Protein AF-A0AAV6TKU3-F1 (afdb_monomer)

Organism: NCBI:txid931172

Radius of gyration: 19.1 Å; Cα contacts (8 Å, |Δi|>4): 210; chains: 1; bounding box: 38×60×43 Å

Solvent-accessible surface area (backbone atoms only — not comparable to full-atom values): 9390 Å² total; per-residue (Å²): 137,82,82,60,74,67,63,64,49,56,66,60,48,63,80,76,61,82,83,57,40,59,75,66,45,48,36,70,29,48,64,48,76,46,71,67,82,39,58,73,91,58,81,54,61,33,45,55,69,46,51,42,51,57,57,68,56,39,66,94,64,91,77,88,79,90,78,92,87,88,78,72,46,54,54,44,33,40,34,35,31,47,59,39,74,73,25,49,40,60,74,63,85,68,78,37,42,93,92,46,55,47,33,29,42,31,84,84,75,45,78,41,74,85,51,105,65,72,84,49,32,37,36,28,27,36,39,54,72,63,56,51,72,72,46,60,66,73,57,43,50,53,52,50,62,68,49,49,76,71,68,73,79,117

Secondary structure (DSSP, 8-state):
----HHHHHHHHHTTT----IIIIITTT-SEEEE-S---TTSPPSB-HHHHHHHHHTS-SS-----SS---S----EEEESS--TT-SBTT------SSS--EEE-TTS-EESS-SSSSSEEEEE--HHHHHHTS-HHHHHHHHHHHGGGTT--

Nearest PDB structures (foldseek):
  8e8t-assembly2_B-2  TM=8.098E-01  e=4.160E-10  Homo sapiens
  8dda-assembly1_A  TM=8.027E-01  e=1.770E-09  Homo sapiens
  8dda-assembly2_D  TM=8.161E-01  e=2.019E-09  Homo sapiens
  8e8u-assembly2_B  TM=8.011E-01  e=6.602E-09  Homo sapiens
  8dda-assembly2_B  TM=8.111E-01  e=3.903E-08  Homo sapiens

Structure (mmCIF, N/CA/C/O backbone):
data_AF-A0AAV6TKU3-F1
#
_entry.id   AF-A0AAV6TKU3-F1
#
loop_
_atom_site.group_PDB
_atom_site.id
_atom_site.type_symbol
_atom_site.label_atom_id
_atom_site.label_alt_id
_atom_site.label_comp_id
_atom_site.label_asym_id
_atom_site.label_entity_id
_atom_site.label_seq_id
_atom_site.pdbx_PDB_ins_code
_atom_site.Cartn_x
_atom_site.Cartn_y
_atom_site.Cartn_z
_atom_site.occupancy
_atom_site.B_iso_or_equiv
_atom_site.auth_seq_id
_atom_site.auth_comp_id
_atom_site.auth_asym_id
_atom_site.auth_atom_id
_atom_site.pdbx_PDB_model_num
ATOM 1 N N . MET A 1 1 ? -17.399 29.852 20.277 1.00 39.81 1 MET A N 1
ATOM 2 C CA . MET A 1 1 ? -17.171 29.143 19.002 1.00 39.81 1 MET A CA 1
ATOM 3 C C . MET A 1 1 ? -17.664 27.724 19.205 1.00 39.81 1 MET A C 1
ATOM 5 O O . MET A 1 1 ? -17.090 27.017 20.019 1.00 39.81 1 MET A O 1
ATOM 9 N N . ALA A 1 2 ? -18.820 27.391 18.633 1.00 40.59 2 ALA A N 1
ATOM 10 C CA . ALA A 1 2 ? -19.486 26.111 18.844 1.00 40.59 2 ALA A CA 1
ATOM 11 C C . ALA A 1 2 ? -19.001 25.124 17.779 1.00 40.59 2 ALA A C 1
ATOM 13 O O . ALA A 1 2 ? -19.336 25.280 16.609 1.00 40.59 2 ALA A O 1
ATOM 14 N N . GLU A 1 3 ? -18.193 24.143 18.179 1.00 41.59 3 GLU A N 1
ATOM 15 C CA . GLU A 1 3 ? -17.948 22.952 17.366 1.00 41.59 3 GLU A CA 1
ATOM 16 C C . GLU A 1 3 ? -19.287 22.249 17.136 1.00 41.59 3 GLU A C 1
ATOM 18 O O . GLU A 1 3 ? -19.987 21.855 18.075 1.00 41.59 3 GLU A O 1
ATOM 23 N N . THR A 1 4 ? -19.673 22.170 15.869 1.00 45.12 4 THR A N 1
ATOM 24 C CA . THR A 1 4 ? -20.938 21.612 15.405 1.00 45.12 4 THR A CA 1
ATOM 25 C C . THR A 1 4 ? -21.054 20.152 15.847 1.00 45.12 4 THR A C 1
ATOM 27 O O . THR A 1 4 ? -20.162 19.338 15.611 1.00 45.12 4 THR A O 1
ATOM 30 N N . SER A 1 5 ? -22.181 19.809 16.467 1.00 46.34 5 SER A N 1
ATOM 31 C CA . SER A 1 5 ? -22.576 18.492 16.997 1.00 46.34 5 SER A CA 1
ATOM 32 C C . SER A 1 5 ? -22.345 17.294 16.059 1.00 46.34 5 SER A C 1
ATOM 34 O O . SER A 1 5 ? -22.270 16.157 16.519 1.00 46.34 5 SER A O 1
ATOM 36 N N . THR A 1 6 ? -22.174 17.532 14.762 1.00 50.75 6 THR A N 1
ATOM 37 C CA . THR A 1 6 ? -21.822 16.533 13.751 1.00 50.75 6 THR A CA 1
ATOM 38 C C . THR A 1 6 ? -20.404 15.972 13.923 1.00 50.75 6 THR A C 1
ATOM 40 O O . THR A 1 6 ? -20.213 14.772 13.757 1.00 50.75 6 THR A O 1
ATOM 43 N N . GLU A 1 7 ? -19.408 16.782 14.307 1.00 49.84 7 GLU A N 1
ATOM 44 C CA . GLU A 1 7 ? -18.010 16.325 14.443 1.00 49.84 7 GLU A CA 1
ATOM 45 C C . GLU A 1 7 ? -17.807 15.400 15.650 1.00 49.84 7 GLU A C 1
ATOM 47 O O . GLU A 1 7 ? -17.078 14.410 15.563 1.00 49.84 7 GLU A O 1
ATOM 52 N N . LYS A 1 8 ? -18.535 15.649 16.748 1.00 44.06 8 LYS A N 1
ATOM 53 C CA . LYS A 1 8 ? -18.544 14.773 17.932 1.00 44.06 8 LYS A CA 1
ATOM 54 C C . LYS A 1 8 ? -19.150 13.394 17.653 1.00 44.06 8 LYS A C 1
ATOM 56 O O . LYS A 1 8 ? -18.755 12.423 18.294 1.00 44.06 8 LYS A O 1
ATOM 61 N N . ASN A 1 9 ? -20.056 13.279 16.679 1.00 47.41 9 ASN A N 1
ATOM 62 C CA . ASN A 1 9 ? -20.637 11.990 16.302 1.00 47.41 9 ASN A CA 1
ATOM 63 C C . ASN A 1 9 ? -19.646 11.101 15.536 1.00 47.41 9 ASN A C 1
ATOM 65 O O . ASN A 1 9 ? -19.617 9.898 15.775 1.00 47.41 9 ASN A O 1
ATOM 69 N N . PHE A 1 10 ? -18.777 11.659 14.686 1.00 47.88 10 PHE A N 1
ATOM 70 C CA . PHE A 1 10 ? -17.784 10.857 13.956 1.00 47.88 10 PHE A CA 1
ATOM 71 C C . PHE A 1 10 ? -16.698 10.265 14.859 1.00 47.88 10 PHE A C 1
ATOM 73 O O . PHE A 1 10 ? -16.255 9.146 14.613 1.00 47.88 10 PHE A O 1
ATOM 80 N N . ALA A 1 11 ? -16.310 10.972 15.925 1.00 50.44 11 ALA A N 1
ATOM 81 C CA . ALA A 1 11 ? -15.347 10.459 16.901 1.00 50.44 11 ALA A CA 1
ATOM 82 C C . ALA A 1 11 ? -15.878 9.220 17.651 1.00 50.44 11 ALA A C 1
ATOM 84 O O . ALA A 1 11 ? -15.132 8.272 17.875 1.00 50.44 11 ALA A O 1
ATOM 85 N N . ASN A 1 12 ? -17.178 9.185 17.967 1.00 46.75 12 ASN A N 1
ATOM 86 C CA . ASN A 1 12 ? -17.819 8.032 18.611 1.00 46.75 12 ASN A CA 1
ATOM 87 C C . ASN A 1 12 ? -18.110 6.868 17.644 1.00 46.75 12 ASN A C 1
ATOM 89 O O . ASN A 1 12 ? -18.170 5.719 18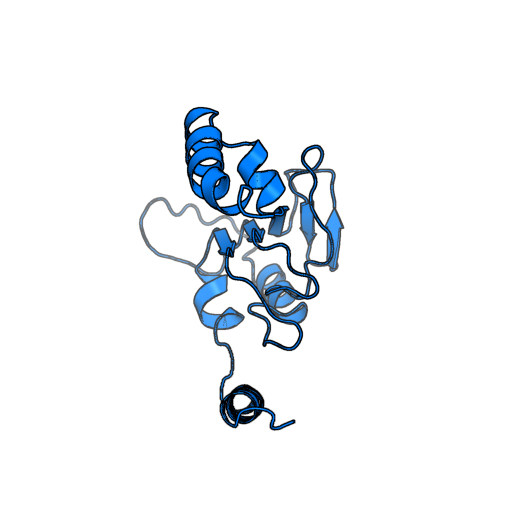.076 1.00 46.75 12 ASN A O 1
ATOM 93 N N . ILE A 1 13 ? -18.257 7.129 16.339 1.00 52.38 13 ILE A N 1
ATOM 94 C CA . ILE A 1 13 ? -18.486 6.088 15.318 1.00 52.38 13 ILE A CA 1
ATOM 95 C C . ILE A 1 13 ? -17.247 5.202 15.114 1.00 52.38 13 ILE A C 1
ATOM 97 O O . ILE A 1 13 ? -17.393 4.018 14.813 1.00 52.38 13 ILE A O 1
ATOM 101 N N . GLN A 1 14 ? -16.036 5.730 15.326 1.00 52.06 14 GLN A N 1
ATOM 102 C CA . GLN A 1 14 ? -14.797 4.965 15.138 1.00 52.06 14 GLN A CA 1
ATOM 103 C C . GLN A 1 14 ? -14.667 3.745 16.061 1.00 52.06 14 GLN A C 1
ATOM 105 O O . GLN A 1 14 ? -13.965 2.802 15.714 1.00 52.06 14 GLN A O 1
ATOM 110 N N . VAL A 1 15 ? -15.361 3.726 17.203 1.00 54.50 15 VAL A N 1
ATOM 111 C CA . VAL A 1 15 ? -15.326 2.599 18.153 1.00 54.50 15 VAL A CA 1
ATOM 112 C C . VAL A 1 15 ? -16.297 1.474 17.750 1.00 54.50 15 VAL A C 1
ATOM 114 O O . VAL A 1 15 ? -16.174 0.354 18.235 1.00 54.50 15 VAL A O 1
ATOM 117 N N . ALA A 1 16 ? -17.248 1.734 16.843 1.00 60.56 16 ALA A N 1
ATOM 118 C CA . ALA A 1 16 ? -18.322 0.795 16.497 1.00 60.56 16 ALA A CA 1
ATOM 119 C C . ALA A 1 16 ? -18.117 0.035 15.173 1.00 60.56 16 ALA A C 1
ATOM 121 O O . ALA A 1 16 ? -18.903 -0.860 14.867 1.00 60.56 16 ALA A O 1
ATOM 122 N N . TYR A 1 17 ? -17.092 0.375 14.386 1.00 61.22 17 TYR A N 1
ATOM 123 C CA . TYR A 1 17 ? -16.836 -0.247 13.086 1.00 61.22 17 TYR A CA 1
ATOM 124 C C . TYR A 1 17 ? -15.447 -0.873 13.038 1.00 61.22 17 TYR A C 1
ATOM 126 O O . TYR A 1 17 ? -14.432 -0.180 13.058 1.00 61.22 17 TYR A O 1
ATOM 134 N N . VAL A 1 18 ? -15.421 -2.198 12.925 1.00 68.56 18 VAL A N 1
ATOM 135 C CA . VAL A 1 18 ? -14.216 -2.963 12.607 1.00 68.56 18 VAL A CA 1
ATOM 136 C C . VAL A 1 18 ? -14.170 -3.133 11.091 1.00 68.56 18 VAL A C 1
ATOM 138 O O . VAL A 1 18 ? -15.137 -3.593 10.483 1.00 68.56 18 VAL A O 1
ATOM 141 N N . SER A 1 19 ? -13.065 -2.719 10.473 1.00 79.19 19 SER A N 1
ATOM 142 C CA . SER A 1 19 ? -12.832 -2.958 9.048 1.00 79.19 19 SER A CA 1
ATOM 143 C C . SER A 1 19 ? -12.658 -4.458 8.811 1.00 79.19 19 SER A C 1
ATOM 145 O O . SER A 1 19 ? -11.829 -5.071 9.468 1.00 79.19 19 SER A O 1
ATOM 147 N N . VAL A 1 20 ? -13.409 -5.023 7.864 1.00 86.38 20 VAL A N 1
ATOM 148 C CA . VAL A 1 20 ? -13.224 -6.400 7.352 1.00 86.38 20 VAL A CA 1
ATOM 149 C C . VAL A 1 20 ? -12.403 -6.420 6.058 1.00 86.38 20 VAL A C 1
ATOM 151 O O . VAL A 1 20 ? -12.365 -7.403 5.320 1.00 86.38 20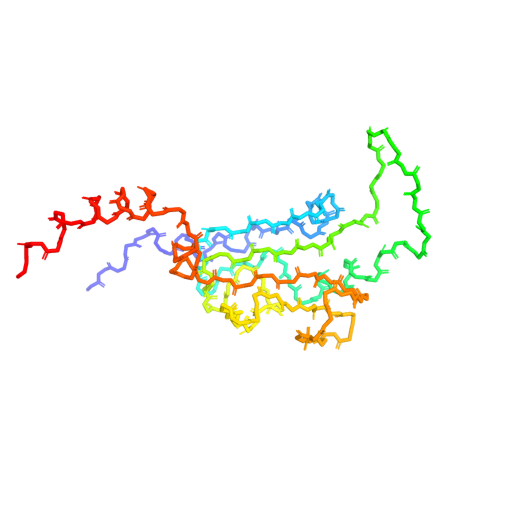 VAL A O 1
ATOM 154 N N . PHE A 1 21 ? -11.813 -5.275 5.703 1.00 88.06 21 PHE A N 1
ATOM 155 C CA . PHE A 1 21 ? -11.164 -5.082 4.411 1.00 88.06 21 PHE A CA 1
ATOM 156 C C . PHE A 1 21 ? -9.943 -5.992 4.246 1.00 88.06 21 PHE A C 1
ATOM 158 O O . PHE A 1 21 ? -9.710 -6.506 3.151 1.00 88.06 21 PHE A O 1
ATOM 165 N N . ALA A 1 22 ? -9.182 -6.209 5.320 1.00 87.25 22 ALA A N 1
ATOM 166 C CA . ALA A 1 22 ? -7.998 -7.058 5.311 1.00 87.25 22 ALA A CA 1
ATOM 167 C C . ALA A 1 22 ? -8.335 -8.548 5.146 1.00 87.25 22 ALA A C 1
ATOM 169 O O . ALA A 1 22 ? -7.540 -9.28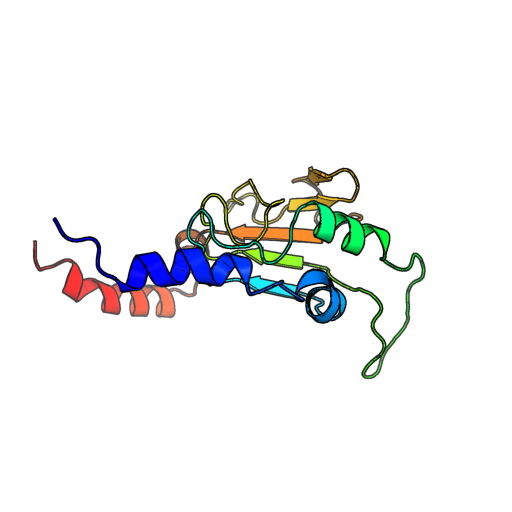5 4.571 1.00 87.25 22 ALA A O 1
ATOM 170 N N . GLU A 1 23 ? -9.499 -8.980 5.626 1.00 85.38 23 GLU A N 1
ATOM 171 C CA . GLU A 1 23 ? -9.923 -10.380 5.660 1.00 85.38 23 GLU A CA 1
ATOM 172 C C . GLU A 1 23 ? -10.759 -10.777 4.440 1.00 85.38 23 GLU A C 1
ATOM 174 O O . GLU A 1 23 ? -10.591 -11.868 3.906 1.00 85.38 23 GLU A O 1
ATOM 179 N N . GLU A 1 24 ? -11.634 -9.889 3.968 1.00 84.56 24 GLU A N 1
ATOM 180 C CA . GLU A 1 24 ? -12.636 -10.234 2.950 1.00 84.56 24 GLU A CA 1
ATOM 181 C C . GLU A 1 24 ? -12.314 -9.628 1.575 1.00 84.56 24 GLU A C 1
ATOM 183 O O . GLU A 1 24 ? -12.591 -10.224 0.532 1.00 84.56 24 GLU A O 1
ATOM 188 N N . VAL A 1 25 ? -11.707 -8.433 1.546 1.00 85.19 25 VAL A N 1
ATOM 189 C CA . VAL A 1 25 ? -11.543 -7.652 0.305 1.00 85.19 25 VAL A CA 1
ATOM 190 C C . VAL A 1 25 ? -10.130 -7.762 -0.260 1.00 85.19 25 VAL A C 1
ATOM 192 O O . VAL A 1 25 ? -9.953 -8.181 -1.406 1.00 85.19 25 VAL A O 1
ATOM 195 N N . ALA A 1 26 ? -9.112 -7.400 0.524 1.00 86.38 26 ALA A N 1
ATOM 196 C CA . ALA A 1 26 ? -7.718 -7.398 0.083 1.00 86.38 26 ALA A CA 1
ATOM 197 C C . ALA A 1 26 ? -7.229 -8.782 -0.404 1.00 86.38 26 ALA A C 1
ATOM 199 O O . ALA A 1 26 ? -6.562 -8.835 -1.440 1.00 86.38 26 ALA A O 1
ATOM 200 N N . PRO A 1 27 ? -7.619 -9.903 0.232 1.00 83.38 27 PRO A N 1
ATOM 201 C CA . PRO A 1 27 ? -7.398 -11.264 -0.251 1.00 83.38 27 PRO A CA 1
ATOM 202 C C . PRO A 1 27 ? -7.859 -11.578 -1.667 1.00 83.38 27 PRO A C 1
ATOM 204 O O . PRO A 1 27 ? -7.200 -12.339 -2.383 1.00 83.38 27 PRO A O 1
ATOM 207 N N . CYS A 1 28 ? -9.001 -11.017 -2.047 1.00 79.94 28 CYS A N 1
ATOM 208 C CA . CYS A 1 28 ? -9.677 -11.294 -3.307 1.00 79.94 28 CYS A CA 1
ATOM 209 C C . CYS A 1 28 ? -9.239 -10.320 -4.411 1.00 79.94 28 CYS A C 1
ATOM 211 O O . CYS A 1 28 ? -9.458 -10.572 -5.598 1.00 79.94 28 CYS A O 1
ATOM 213 N N . ALA A 1 29 ? -8.601 -9.209 -4.039 1.00 81.62 29 ALA A N 1
ATOM 214 C CA . ALA A 1 29 ? -8.154 -8.179 -4.958 1.00 81.62 29 ALA A CA 1
ATOM 215 C C . ALA A 1 29 ? -6.764 -8.493 -5.532 1.00 81.62 29 ALA A C 1
ATOM 217 O O . ALA A 1 29 ? -5.808 -8.773 -4.812 1.00 81.62 29 ALA A O 1
ATOM 218 N N . SER A 1 30 ? -6.626 -8.385 -6.858 1.00 81.94 30 SER A N 1
ATOM 219 C CA . SER A 1 30 ? -5.302 -8.410 -7.502 1.00 81.94 30 SER A CA 1
ATOM 220 C C . SER A 1 30 ? -4.633 -7.035 -7.505 1.00 81.94 30 SER A C 1
ATOM 222 O O . SER A 1 30 ? -3.412 -6.933 -7.399 1.00 81.94 30 SER A O 1
ATOM 224 N N . VAL A 1 31 ? -5.433 -5.975 -7.629 1.00 84.62 31 VAL A N 1
ATOM 225 C CA . VAL A 1 31 ? -4.987 -4.581 -7.620 1.00 84.62 31 VAL A CA 1
ATOM 226 C C . VAL A 1 31 ? -5.988 -3.764 -6.816 1.00 84.62 31 VAL A C 1
ATOM 228 O O . VAL A 1 31 ? -7.192 -3.898 -7.026 1.00 84.62 31 VAL A O 1
ATOM 231 N N . ILE A 1 32 ? -5.492 -2.908 -5.928 1.00 87.81 32 ILE A N 1
ATOM 232 C CA . ILE A 1 32 ? -6.302 -1.937 -5.189 1.00 87.81 32 ILE A CA 1
ATOM 233 C C . ILE A 1 32 ? -5.917 -0.543 -5.673 1.00 87.81 32 ILE A C 1
ATOM 235 O O . ILE A 1 32 ? -4.738 -0.208 -5.708 1.00 87.81 32 ILE A O 1
ATOM 239 N N . VAL A 1 33 ? -6.900 0.273 -6.045 1.00 88.88 33 VAL A N 1
ATOM 240 C CA . VAL A 1 33 ? -6.687 1.677 -6.410 1.00 88.88 33 VAL A CA 1
ATOM 241 C C . VAL A 1 33 ? -7.511 2.534 -5.463 1.00 88.88 33 VAL A C 1
ATOM 243 O O . VAL A 1 33 ? -8.739 2.505 -5.525 1.00 88.88 33 VAL A O 1
ATOM 246 N N . ASN A 1 34 ? -6.845 3.276 -4.584 1.00 89.38 34 ASN A N 1
ATOM 247 C CA . ASN A 1 34 ? -7.482 4.267 -3.734 1.00 89.38 34 ASN A CA 1
ATOM 248 C C . ASN A 1 34 ? -7.321 5.663 -4.344 1.00 89.38 34 ASN A C 1
ATOM 250 O O . ASN A 1 34 ? -6.226 6.080 -4.717 1.00 89.38 34 ASN A O 1
ATOM 254 N N . GLY A 1 35 ? -8.434 6.383 -4.445 1.00 86.06 35 GLY A N 1
ATOM 255 C CA . GLY A 1 35 ? -8.475 7.794 -4.832 1.00 86.06 35 GLY A CA 1
ATOM 256 C C . GLY A 1 35 ? -9.242 8.655 -3.833 1.00 86.06 35 GLY A C 1
ATOM 257 O O . GLY A 1 35 ? -9.555 9.804 -4.137 1.00 86.06 35 GLY A O 1
ATOM 258 N N . LEU A 1 36 ? -9.590 8.096 -2.671 1.00 86.50 36 LEU A N 1
ATOM 259 C CA . LEU A 1 36 ? -10.318 8.799 -1.627 1.00 86.50 36 LEU A CA 1
ATOM 260 C C . LEU A 1 36 ? -9.344 9.557 -0.733 1.00 86.50 36 LEU A C 1
ATOM 262 O O . LEU A 1 36 ? -8.346 8.998 -0.282 1.00 86.50 36 LEU A O 1
ATOM 266 N N . TYR A 1 37 ? -9.692 10.809 -0.438 1.00 85.94 37 TYR A N 1
ATOM 267 C CA . TYR A 1 37 ? -9.017 11.580 0.596 1.00 85.94 37 TYR A CA 1
ATOM 268 C C . TYR A 1 37 ? -9.143 10.878 1.954 1.00 85.94 37 TYR A C 1
ATOM 270 O O . TYR A 1 37 ? -10.245 10.508 2.367 1.00 85.94 37 TYR A O 1
ATOM 278 N N . TRP A 1 38 ? -8.027 10.747 2.663 1.00 87.62 38 TRP A N 1
ATOM 279 C CA . TRP A 1 38 ? -7.947 10.134 3.980 1.00 87.62 38 TRP A CA 1
ATOM 280 C C . TRP A 1 38 ? -7.520 11.158 5.032 1.00 87.62 38 TRP A C 1
ATOM 282 O O . TRP A 1 38 ? -6.384 11.631 5.057 1.00 87.62 38 TRP A O 1
ATOM 292 N N . LYS A 1 39 ? -8.440 11.494 5.942 1.00 84.06 39 LYS A N 1
ATOM 293 C CA . LYS A 1 39 ? -8.160 12.424 7.042 1.00 84.06 39 LYS A CA 1
ATOM 294 C C . LYS A 1 39 ? -7.273 11.747 8.103 1.00 84.06 39 LYS A C 1
ATOM 296 O O . LYS A 1 39 ? -7.543 10.599 8.471 1.00 84.06 39 LYS A O 1
ATOM 301 N N . PRO A 1 40 ? -6.275 12.447 8.678 1.00 83.62 40 PRO A N 1
ATOM 302 C CA . PRO A 1 40 ? -5.537 11.939 9.831 1.00 83.62 40 PRO A CA 1
ATOM 303 C C . PRO A 1 40 ? -6.474 11.517 10.971 1.00 83.62 40 PRO A C 1
ATOM 305 O O . PRO A 1 40 ? -7.434 12.217 11.294 1.00 83.62 40 PRO A O 1
ATOM 308 N N . GLY A 1 41 ? -6.197 10.358 11.568 1.00 80.75 41 GLY A N 1
ATOM 309 C CA . GLY A 1 41 ? -7.034 9.752 12.607 1.00 80.75 41 GLY A CA 1
ATOM 310 C C . GLY A 1 41 ? -8.181 8.884 12.083 1.00 80.75 41 GLY A C 1
ATOM 311 O O . GLY A 1 41 ? -8.854 8.254 12.888 1.00 80.75 41 GLY A O 1
ATOM 312 N N . TYR A 1 42 ? -8.422 8.801 10.769 1.00 84.38 42 TYR A N 1
ATOM 313 C CA . TYR A 1 42 ? -9.364 7.817 10.222 1.00 84.38 42 TYR A CA 1
ATOM 314 C C . TYR A 1 42 ? -8.775 6.399 10.276 1.00 84.38 42 TYR A C 1
ATOM 316 O O . TYR A 1 42 ? -7.556 6.246 10.105 1.00 84.38 42 TYR A O 1
ATOM 324 N N . PRO A 1 43 ? -9.615 5.365 10.495 1.00 86.50 43 PRO A N 1
ATOM 325 C CA . PRO A 1 43 ? -9.162 3.979 10.503 1.00 86.50 43 PRO A CA 1
ATOM 326 C C . PRO A 1 43 ? -8.486 3.628 9.175 1.00 86.50 43 PRO A C 1
ATOM 328 O O . PRO A 1 43 ? -8.850 4.144 8.115 1.00 86.50 43 PRO A O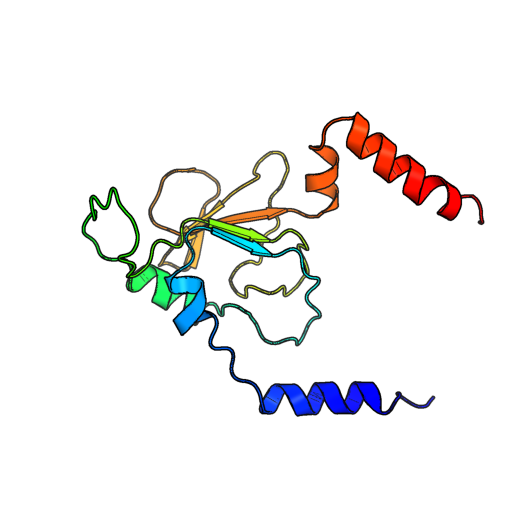 1
ATOM 331 N N . LYS A 1 44 ? -7.463 2.777 9.243 1.00 88.25 44 LYS A N 1
ATOM 332 C CA . LYS A 1 44 ? -6.707 2.331 8.068 1.00 88.25 44 LYS A CA 1
ATOM 333 C C . LYS A 1 44 ? -7.485 1.245 7.332 1.00 88.25 44 LYS A C 1
ATOM 335 O O . LYS A 1 44 ? -8.133 0.419 7.969 1.00 88.25 44 LYS A O 1
ATOM 340 N N . LEU A 1 45 ? -7.403 1.235 6.002 1.00 89.94 45 LEU A N 1
ATOM 341 C CA . LEU A 1 45 ? -7.897 0.118 5.194 1.00 89.94 45 LEU A CA 1
ATOM 342 C C . LEU A 1 45 ? -7.041 -1.127 5.419 1.00 89.94 45 LEU A C 1
ATOM 344 O O . LEU A 1 45 ? -7.584 -2.217 5.556 1.00 89.94 45 LEU A O 1
ATOM 348 N N . LEU A 1 46 ? -5.719 -0.945 5.478 1.00 90.44 46 LEU A N 1
ATOM 349 C CA . LEU A 1 46 ? -4.759 -1.984 5.839 1.00 90.44 46 LEU A CA 1
ATOM 350 C C . LEU A 1 46 ? -3.713 -1.406 6.791 1.00 90.44 46 LEU A C 1
ATOM 352 O O . LEU A 1 46 ? -3.065 -0.395 6.486 1.00 90.44 46 LEU A O 1
ATOM 356 N N . THR A 1 47 ? -3.538 -2.074 7.927 1.00 91.06 47 THR A N 1
ATOM 357 C CA . THR A 1 47 ? -2.428 -1.811 8.845 1.00 91.06 47 THR A CA 1
ATOM 358 C C . THR A 1 47 ? -1.146 -2.463 8.338 1.00 91.06 47 THR A C 1
ATOM 360 O O . THR A 1 47 ? -1.164 -3.330 7.456 1.00 91.06 47 THR A O 1
ATOM 363 N N . THR A 1 48 ? -0.012 -2.101 8.935 1.00 89.62 48 THR A N 1
ATOM 364 C CA . THR A 1 48 ? 1.258 -2.800 8.682 1.00 89.62 48 THR A CA 1
ATOM 365 C C . THR A 1 48 ? 1.138 -4.291 9.009 1.00 89.62 48 THR A C 1
ATOM 367 O O . THR A 1 48 ? 1.674 -5.134 8.291 1.00 89.62 48 THR A O 1
ATOM 370 N N . SER A 1 49 ? 0.378 -4.640 10.053 1.00 89.31 49 SER A N 1
ATOM 371 C CA . SER A 1 49 ? 0.169 -6.036 10.446 1.00 89.31 49 SER A CA 1
ATOM 372 C C . SER A 1 49 ? -0.660 -6.816 9.421 1.00 89.31 49 SER A C 1
ATOM 374 O O . SER A 1 49 ? -0.361 -7.976 9.140 1.00 89.31 49 SER A O 1
ATOM 376 N N . ASP A 1 50 ? -1.646 -6.168 8.800 1.00 89.81 50 ASP A N 1
ATOM 377 C CA . ASP A 1 50 ? -2.488 -6.788 7.777 1.00 89.81 50 ASP A CA 1
ATOM 378 C C . ASP A 1 50 ? -1.708 -7.022 6.489 1.00 89.81 50 ASP A C 1
ATOM 380 O O . ASP A 1 50 ? -1.789 -8.101 5.906 1.00 89.81 50 ASP A O 1
ATOM 384 N N . ALA A 1 51 ? -0.875 -6.059 6.084 1.00 87.94 51 ALA A N 1
ATOM 385 C CA . ALA A 1 51 ? 0.016 -6.233 4.941 1.00 87.94 51 ALA A CA 1
ATOM 386 C C . ALA A 1 51 ? 0.957 -7.432 5.128 1.00 87.94 51 ALA A C 1
ATOM 388 O O . ALA A 1 51 ? 1.167 -8.205 4.194 1.00 87.94 51 ALA A O 1
ATOM 389 N N . GLN A 1 52 ? 1.474 -7.632 6.343 1.00 87.19 52 GLN A N 1
ATOM 390 C CA . GLN A 1 52 ? 2.317 -8.782 6.664 1.00 87.19 52 GLN A CA 1
ATOM 391 C C . GLN A 1 52 ? 1.562 -10.107 6.579 1.00 87.19 52 GLN A C 1
ATOM 393 O O . GLN A 1 52 ? 2.058 -11.049 5.961 1.00 87.19 52 GLN A O 1
ATOM 398 N N . LYS A 1 53 ? 0.338 -10.175 7.116 1.00 86.31 53 LYS A N 1
ATOM 399 C CA . LYS A 1 53 ? -0.515 -11.364 6.972 1.00 86.31 53 LYS A CA 1
ATOM 400 C C . LYS A 1 53 ? -0.770 -11.682 5.498 1.00 86.31 53 LYS A C 1
ATOM 402 O O . LYS A 1 53 ? -0.609 -12.828 5.095 1.00 86.31 53 LYS A O 1
ATOM 407 N N . LEU A 1 54 ? -1.090 -10.672 4.685 1.00 82.94 54 LEU A N 1
ATOM 408 C CA . LEU A 1 54 ? -1.342 -10.829 3.247 1.00 82.94 54 LEU A CA 1
ATOM 409 C C . LEU A 1 54 ? -0.102 -11.314 2.479 1.00 82.94 54 LEU A C 1
ATOM 411 O O . LEU A 1 54 ? -0.217 -12.145 1.578 1.00 82.94 54 LEU A O 1
ATOM 415 N N . LEU A 1 55 ? 1.087 -10.824 2.838 1.00 80.50 55 LEU A N 1
ATOM 416 C CA . LEU A 1 55 ? 2.355 -11.250 2.242 1.00 80.50 55 LEU A CA 1
ATOM 417 C C . LEU A 1 55 ? 2.728 -12.690 2.627 1.00 80.50 55 LEU A C 1
ATOM 419 O O . LEU A 1 55 ? 3.174 -13.450 1.767 1.00 80.50 55 LEU A O 1
ATOM 423 N N . GLN A 1 56 ? 2.507 -13.080 3.886 1.00 77.81 56 GLN A N 1
ATOM 424 C CA . GLN A 1 56 ? 2.828 -14.413 4.415 1.00 77.81 56 GLN A CA 1
ATOM 425 C C . GLN A 1 56 ? 1.832 -15.491 3.981 1.00 77.81 56 GLN A C 1
ATOM 427 O O . GLN A 1 56 ? 2.217 -16.641 3.769 1.00 77.81 56 GLN A O 1
ATOM 432 N N . ALA A 1 57 ? 0.559 -15.128 3.827 1.00 67.75 57 ALA A N 1
ATOM 433 C CA . ALA A 1 57 ? -0.498 -16.040 3.405 1.00 67.75 57 ALA A CA 1
ATOM 434 C C . ALA A 1 57 ? -0.444 -16.370 1.900 1.00 67.75 57 ALA A C 1
ATOM 436 O O . ALA A 1 57 ? -1.198 -17.218 1.428 1.00 67.75 57 ALA A O 1
ATOM 437 N N . ARG A 1 58 ? 0.475 -15.754 1.140 1.00 62.22 58 ARG A N 1
ATOM 438 C CA . ARG A 1 58 ? 0.704 -16.056 -0.276 1.00 62.22 58 ARG A CA 1
ATOM 439 C C . ARG A 1 58 ? 1.106 -17.534 -0.457 1.00 62.22 58 ARG A C 1
ATOM 441 O O . ARG A 1 58 ? 2.179 -17.934 0.005 1.00 62.22 58 ARG A O 1
ATOM 448 N N . PRO A 1 59 ? 0.327 -18.349 -1.194 1.00 55.94 59 PRO A N 1
ATOM 449 C CA . PRO A 1 59 ? 0.717 -19.718 -1.507 1.00 55.94 59 PRO A CA 1
ATOM 450 C C . PRO A 1 59 ? 2.029 -19.721 -2.302 1.00 55.94 59 PRO A C 1
ATOM 452 O O . PRO A 1 59 ? 2.164 -19.024 -3.310 1.00 55.94 59 PRO A O 1
ATOM 455 N N . LYS A 1 60 ? 3.015 -20.520 -1.871 1.00 52.66 60 LYS A N 1
ATOM 456 C CA . LYS A 1 60 ? 4.324 -20.645 -2.548 1.00 52.66 60 LYS A CA 1
ATOM 457 C C . LYS A 1 60 ? 4.241 -21.326 -3.925 1.00 52.66 60 LYS A C 1
ATOM 459 O O . LYS A 1 60 ? 5.242 -21.387 -4.637 1.00 52.66 60 LYS A O 1
ATOM 464 N N . THR A 1 61 ? 3.075 -21.837 -4.314 1.00 47.88 61 THR A N 1
ATOM 465 C CA . THR A 1 61 ? 2.854 -22.591 -5.550 1.00 47.88 61 THR A CA 1
ATOM 466 C C . THR A 1 61 ? 2.028 -21.783 -6.554 1.00 47.88 61 THR A C 1
ATOM 468 O O . THR A 1 61 ? 0.993 -21.208 -6.226 1.00 47.88 61 THR A O 1
ATOM 471 N N . LYS A 1 62 ? 2.510 -21.724 -7.802 1.00 49.78 62 LYS A N 1
ATOM 472 C CA . LYS A 1 62 ? 1.792 -21.152 -8.950 1.00 49.78 62 LYS A CA 1
ATOM 473 C C . LYS A 1 62 ? 0.474 -21.912 -9.136 1.00 49.78 62 LYS A C 1
ATOM 475 O O . LYS A 1 62 ? 0.524 -23.119 -9.346 1.00 49.78 62 LYS A O 1
ATOM 480 N N . SER A 1 63 ? -0.672 -21.237 -9.084 1.00 47.75 63 SER A N 1
ATOM 481 C CA . SER A 1 63 ? -1.910 -21.805 -9.620 1.00 47.75 63 SER A CA 1
ATOM 482 C C . SER A 1 63 ? -2.102 -21.325 -11.059 1.00 47.75 63 SER A C 1
ATOM 484 O O . SER A 1 63 ? -2.265 -20.135 -11.338 1.00 47.75 63 SER A O 1
ATOM 486 N N . ASP A 1 64 ? -2.038 -22.281 -11.982 1.00 49.19 64 ASP A N 1
ATOM 487 C CA . ASP A 1 64 ? -2.356 -22.140 -13.401 1.00 49.19 64 ASP A CA 1
ATOM 488 C C . ASP A 1 64 ? -3.884 -22.051 -13.602 1.00 49.19 64 ASP A C 1
ATOM 490 O O . ASP A 1 64 ? -4.488 -22.912 -14.238 1.00 49.19 64 ASP A O 1
ATOM 494 N N . SER A 1 65 ? -4.562 -21.049 -13.029 1.00 48.78 65 SER A N 1
ATOM 495 C CA . SER A 1 65 ? -6.011 -20.902 -13.229 1.00 48.78 65 SER A CA 1
ATOM 496 C C . SER A 1 65 ? -6.328 -19.993 -14.422 1.00 48.78 65 SER A C 1
ATOM 498 O O . SER A 1 65 ? -6.204 -18.768 -14.384 1.00 48.78 65 SER A O 1
ATOM 500 N N . HIS A 1 66 ? -6.749 -20.637 -15.513 1.00 49.03 66 HIS A N 1
ATOM 501 C CA . HIS A 1 66 ? -7.166 -20.017 -16.773 1.00 49.03 66 HIS A CA 1
ATOM 502 C C . HIS A 1 66 ? -8.674 -19.668 -16.843 1.00 49.03 66 HIS A C 1
ATOM 504 O O . HIS A 1 66 ? -9.103 -19.117 -17.854 1.00 49.03 66 HIS A O 1
ATOM 510 N N . SER A 1 67 ? -9.500 -19.931 -15.813 1.00 48.88 67 SER A N 1
ATOM 511 C CA . SER A 1 67 ? -10.960 -19.714 -15.912 1.00 48.88 67 SER A CA 1
ATOM 512 C C . SER A 1 67 ? -11.729 -19.632 -14.572 1.00 48.88 67 SER A C 1
ATOM 514 O O . SER A 1 67 ? -12.323 -20.611 -14.134 1.00 48.88 67 SER A O 1
ATOM 516 N N . GLY A 1 68 ? -11.817 -18.433 -13.981 1.00 48.09 68 GLY A N 1
ATOM 517 C CA . GLY A 1 68 ? -13.082 -17.960 -13.382 1.00 48.09 68 GLY A CA 1
ATOM 518 C C . GLY A 1 68 ? -13.465 -18.368 -11.949 1.00 48.09 68 GLY A C 1
ATOM 519 O O . GLY A 1 68 ? -14.603 -18.764 -11.761 1.00 48.09 68 GLY A O 1
ATOM 520 N N . PHE A 1 69 ? -12.580 -18.133 -10.972 1.00 49.06 69 PHE A N 1
ATOM 521 C CA . PHE A 1 69 ? -12.776 -18.128 -9.499 1.00 49.06 69 PHE A CA 1
ATOM 522 C C . PHE A 1 69 ? -12.132 -19.299 -8.741 1.00 49.06 69 PHE A C 1
ATOM 524 O O . PHE A 1 69 ? -12.718 -20.362 -8.586 1.00 49.06 69 PHE A O 1
ATOM 531 N N . ASP A 1 70 ? -10.927 -19.019 -8.226 1.00 46.06 70 ASP A N 1
ATOM 532 C CA . ASP A 1 70 ? -10.254 -19.705 -7.114 1.00 46.06 70 ASP A CA 1
ATOM 533 C C . ASP A 1 70 ? -9.196 -18.721 -6.552 1.00 46.06 70 ASP A C 1
ATOM 535 O O . ASP A 1 70 ? -8.280 -18.325 -7.282 1.00 46.06 70 ASP A O 1
ATOM 539 N N . LEU A 1 71 ? -9.349 -18.218 -5.318 1.00 54.16 71 LEU A N 1
ATOM 540 C CA . LEU A 1 71 ? -8.526 -17.117 -4.773 1.00 54.16 71 LEU A CA 1
ATOM 541 C C . LEU A 1 71 ? -8.096 -17.366 -3.317 1.00 54.16 71 LEU A C 1
ATOM 543 O O . LEU A 1 71 ? -8.923 -17.257 -2.418 1.00 54.16 71 LEU A O 1
ATOM 547 N N . PRO A 1 72 ? -6.788 -17.570 -3.064 1.00 50.53 72 PRO A N 1
ATOM 548 C CA . PRO A 1 72 ? -6.218 -17.478 -1.721 1.00 50.53 72 PRO A CA 1
ATOM 549 C C . PRO A 1 72 ? -5.022 -16.498 -1.662 1.00 50.53 72 PRO A C 1
ATOM 551 O O . PRO A 1 72 ? -4.024 -16.773 -1.014 1.00 50.53 72 PRO A O 1
ATOM 554 N N . HIS A 1 73 ? -5.149 -15.344 -2.337 1.00 56.06 73 HIS A N 1
ATOM 555 C CA . HIS A 1 73 ? -4.279 -14.143 -2.353 1.00 56.06 73 HIS A CA 1
ATOM 556 C C . HIS A 1 73 ? -3.369 -13.943 -3.575 1.00 56.06 73 HIS A C 1
ATOM 558 O O . HIS A 1 73 ? -2.382 -14.644 -3.809 1.00 56.06 73 HIS A O 1
ATOM 564 N N . ARG A 1 74 ? -3.683 -12.870 -4.319 1.00 64.75 74 ARG A N 1
ATOM 565 C CA . ARG A 1 74 ? -2.942 -12.353 -5.480 1.00 64.75 74 ARG A CA 1
ATOM 566 C C . ARG A 1 74 ? -2.751 -10.837 -5.391 1.00 64.75 74 ARG A C 1
ATOM 568 O O . ARG A 1 74 ? -2.696 -10.209 -6.436 1.00 64.75 74 ARG A O 1
ATOM 575 N N . LEU A 1 75 ? -2.698 -10.227 -4.202 1.00 76.50 75 LEU A N 1
ATOM 576 C CA . LEU A 1 75 ? -2.506 -8.776 -4.109 1.00 76.50 75 LEU A CA 1
ATOM 577 C C . LEU A 1 75 ? -1.143 -8.405 -4.711 1.00 76.50 75 LEU A C 1
ATOM 579 O O . LEU A 1 75 ? -0.096 -8.594 -4.095 1.00 76.50 75 LEU A O 1
ATOM 583 N N . LEU A 1 76 ? -1.167 -7.953 -5.965 1.00 79.25 76 LEU A N 1
ATOM 584 C CA . LEU A 1 76 ? 0.018 -7.648 -6.756 1.00 79.25 76 LEU A CA 1
ATOM 585 C C . LEU A 1 76 ? 0.403 -6.193 -6.587 1.00 79.25 76 LEU A C 1
ATOM 587 O O . LEU A 1 76 ? 1.592 -5.893 -6.541 1.00 79.25 76 LEU A O 1
ATOM 591 N N . ALA A 1 77 ? -0.590 -5.301 -6.547 1.00 83.00 77 ALA A N 1
ATOM 592 C CA . ALA A 1 77 ? -0.335 -3.876 -6.537 1.00 83.00 77 ALA A CA 1
ATOM 593 C C . ALA A 1 77 ? -1.361 -3.065 -5.744 1.00 83.00 77 ALA A C 1
ATOM 595 O O . ALA A 1 77 ? -2.552 -3.378 -5.727 1.00 83.00 77 ALA A O 1
ATOM 596 N N . ILE A 1 78 ? -0.886 -1.974 -5.152 1.00 88.25 78 ILE A N 1
ATOM 597 C CA . ILE A 1 78 ? -1.708 -0.920 -4.562 1.00 88.25 78 ILE A CA 1
ATOM 598 C C . ILE A 1 78 ? -1.318 0.399 -5.222 1.00 88.25 78 ILE A C 1
ATOM 600 O O . ILE A 1 78 ? -0.137 0.731 -5.310 1.00 88.25 78 ILE A O 1
ATOM 604 N N . CYS A 1 79 ? -2.313 1.148 -5.681 1.00 88.06 79 CYS A N 1
ATOM 605 C CA . CYS A 1 79 ? -2.156 2.509 -6.160 1.00 88.06 79 CYS A CA 1
ATOM 606 C C . CYS A 1 79 ? -2.895 3.461 -5.219 1.00 88.06 79 CYS A C 1
ATOM 608 O O . CYS A 1 79 ? -4.114 3.398 -5.112 1.00 88.06 79 CYS A O 1
ATOM 610 N N . GLU A 1 80 ? -2.158 4.327 -4.540 1.00 87.62 80 GLU A N 1
ATOM 611 C CA . GLU A 1 80 ? -2.678 5.373 -3.668 1.00 87.62 80 GLU A CA 1
ATOM 612 C C . GLU A 1 80 ? -2.519 6.727 -4.369 1.00 87.62 80 GLU A C 1
ATOM 614 O O . GLU A 1 80 ? -1.405 7.236 -4.525 1.00 87.62 80 GLU A O 1
ATOM 619 N N . ILE A 1 81 ? -3.636 7.271 -4.858 1.00 84.94 81 ILE A N 1
ATOM 620 C CA . ILE A 1 81 ? -3.677 8.477 -5.700 1.00 84.94 81 ILE A CA 1
ATOM 621 C C . ILE A 1 81 ? -3.842 9.748 -4.859 1.00 84.94 81 ILE A C 1
ATOM 623 O O . ILE A 1 81 ? -3.382 10.826 -5.255 1.00 84.94 81 ILE A O 1
ATOM 627 N N . SER A 1 82 ? -4.523 9.664 -3.710 1.00 82.56 82 SER A N 1
ATOM 628 C CA . SER A 1 82 ? -4.727 10.852 -2.873 1.00 82.56 82 SER A CA 1
ATOM 629 C C . SER A 1 82 ? -3.395 11.338 -2.301 1.00 82.56 82 SER A C 1
ATOM 631 O O . SER A 1 82 ? -3.131 12.541 -2.249 1.00 82.56 82 SER A O 1
ATOM 633 N N . ALA A 1 83 ? -2.512 10.381 -1.996 1.00 80.69 83 ALA A N 1
ATOM 634 C CA . ALA A 1 83 ? -1.180 10.602 -1.464 1.00 80.69 83 ALA A CA 1
ATOM 635 C C . ALA A 1 83 ? -1.189 11.438 -0.166 1.00 80.69 83 ALA A C 1
ATOM 637 O O . ALA A 1 83 ? -0.287 12.255 0.072 1.00 80.69 83 ALA A O 1
ATOM 638 N N . ASP A 1 84 ? -2.201 11.203 0.673 1.00 83.69 84 ASP A N 1
ATOM 639 C CA . ASP A 1 84 ? -2.398 11.902 1.940 1.00 83.69 84 ASP A CA 1
ATOM 640 C C . ASP A 1 84 ? -1.377 11.486 3.012 1.00 83.69 84 ASP A C 1
ATOM 642 O O . ASP A 1 84 ? -1.149 10.290 3.220 1.00 83.69 84 ASP A O 1
ATOM 646 N N . PRO A 1 85 ? -0.802 12.442 3.768 1.00 76.44 85 PRO A N 1
ATOM 647 C CA . PRO A 1 85 ? -0.018 12.131 4.959 1.00 76.44 85 PRO A CA 1
ATOM 648 C C . PRO A 1 85 ? -0.848 11.306 5.947 1.00 76.44 85 PRO A C 1
ATOM 650 O O . PRO A 1 85 ? -1.959 11.698 6.303 1.00 76.44 85 PRO A O 1
ATOM 653 N N . CYS A 1 86 ? -0.304 10.178 6.408 1.00 81.12 86 CYS A N 1
ATOM 654 C CA . CYS A 1 86 ? -1.052 9.198 7.200 1.00 81.12 86 CYS A CA 1
ATOM 655 C C . CYS A 1 86 ? -2.318 8.708 6.469 1.00 81.12 86 CYS A C 1
ATOM 657 O O . CYS A 1 86 ? -3.395 8.670 7.069 1.00 81.12 86 CYS A O 1
ATOM 659 N N . GLY A 1 87 ? -2.180 8.327 5.197 1.00 85.56 87 GLY A N 1
ATOM 660 C CA . GLY A 1 87 ? -3.265 7.887 4.319 1.00 85.56 87 GLY A CA 1
ATOM 661 C C . GLY A 1 87 ? -3.958 6.578 4.720 1.00 85.56 87 GLY A C 1
ATOM 662 O O . GLY A 1 87 ? -3.872 6.112 5.863 1.00 85.56 87 GLY A O 1
ATOM 663 N N . ALA A 1 88 ? -4.666 5.980 3.758 1.00 89.19 88 ALA A N 1
ATOM 664 C CA . ALA A 1 88 ? -5.490 4.788 3.967 1.00 89.19 88 ALA A CA 1
ATOM 665 C C . ALA A 1 88 ? -4.682 3.524 4.309 1.00 89.19 88 ALA A C 1
ATOM 667 O O . ALA A 1 88 ? -5.189 2.635 4.994 1.00 89.19 88 ALA A O 1
ATOM 668 N N . PHE A 1 89 ? -3.427 3.458 3.867 1.00 91.38 89 PHE A N 1
ATOM 669 C CA . PHE A 1 89 ? -2.514 2.340 4.089 1.00 91.38 89 PHE A CA 1
ATOM 670 C C . PHE A 1 89 ? -1.396 2.774 5.035 1.00 91.38 89 PHE A C 1
ATOM 672 O O . PHE A 1 89 ? -0.679 3.730 4.754 1.00 91.38 89 PHE A O 1
ATOM 679 N N . GLU A 1 90 ? -1.243 2.081 6.161 1.00 89.38 90 GLU A N 1
ATOM 680 C CA . GLU A 1 90 ? -0.299 2.487 7.213 1.00 89.38 90 GLU A CA 1
ATOM 681 C C . GLU A 1 90 ? 1.172 2.326 6.808 1.00 89.38 90 GLU A C 1
ATOM 683 O O . GLU A 1 90 ? 2.008 3.159 7.141 1.00 89.38 90 GLU A O 1
ATOM 688 N N . PHE A 1 91 ? 1.477 1.269 6.056 1.00 87.88 91 PHE A N 1
ATOM 689 C CA . PHE A 1 91 ? 2.832 0.899 5.636 1.00 87.88 91 PHE A CA 1
ATOM 690 C C . PHE A 1 91 ? 3.340 1.688 4.415 1.00 87.88 91 PHE A C 1
ATOM 692 O O . PHE A 1 91 ? 4.450 1.436 3.936 1.00 87.88 91 PHE A O 1
ATOM 699 N N . ILE A 1 92 ? 2.529 2.613 3.887 1.00 86.94 92 ILE A N 1
ATOM 700 C CA . ILE A 1 92 ? 2.906 3.497 2.784 1.00 86.94 92 ILE A CA 1
ATOM 701 C C . ILE A 1 92 ? 3.219 4.886 3.349 1.00 86.94 92 ILE A C 1
ATOM 703 O O . ILE A 1 92 ? 2.328 5.690 3.606 1.00 86.94 92 ILE A O 1
ATOM 707 N N . ASP A 1 93 ? 4.505 5.168 3.529 1.00 81.44 93 ASP A N 1
ATOM 708 C CA . ASP A 1 93 ? 5.026 6.425 4.083 1.00 81.44 93 ASP A CA 1
ATOM 709 C C . ASP A 1 93 ? 5.750 7.299 3.039 1.00 81.44 93 ASP A C 1
ATOM 711 O O . ASP A 1 93 ? 5.949 8.500 3.244 1.00 81.44 93 ASP A O 1
ATOM 715 N N . LYS A 1 94 ? 6.118 6.718 1.891 1.00 79.06 94 LYS A N 1
ATOM 716 C CA . LYS A 1 94 ? 6.920 7.368 0.855 1.00 79.06 94 LYS A CA 1
ATOM 717 C C . LYS A 1 94 ? 6.101 7.725 -0.379 1.00 79.06 94 LYS A C 1
ATOM 719 O O . LYS A 1 94 ? 5.443 6.885 -0.992 1.00 79.06 94 LYS A O 1
ATOM 724 N N . CYS A 1 95 ? 6.254 8.974 -0.824 1.00 79.06 95 CYS A N 1
ATOM 725 C CA . CYS A 1 95 ? 5.762 9.399 -2.129 1.00 79.06 95 CYS A CA 1
ATOM 726 C C . CYS A 1 95 ? 6.603 8.835 -3.278 1.00 79.06 95 CYS A C 1
ATOM 728 O O . CYS A 1 95 ? 7.823 9.006 -3.294 1.00 79.06 95 CYS A O 1
ATOM 730 N N . THR A 1 96 ? 5.948 8.272 -4.294 1.00 79.00 96 THR A N 1
ATOM 731 C CA . THR A 1 96 ? 6.594 8.009 -5.588 1.00 79.00 96 THR A CA 1
ATOM 732 C C . THR A 1 96 ? 6.785 9.309 -6.364 1.00 79.00 96 THR A C 1
ATOM 734 O O . THR A 1 96 ? 6.135 10.329 -6.112 1.00 79.00 96 THR A O 1
ATOM 737 N N . THR A 1 97 ? 7.707 9.289 -7.320 1.00 76.56 97 THR A N 1
ATOM 738 C CA . THR A 1 97 ? 8.005 10.437 -8.184 1.00 76.56 97 THR A CA 1
ATOM 739 C C . THR A 1 97 ? 7.835 10.046 -9.643 1.00 76.56 97 THR A C 1
ATOM 741 O O . THR A 1 97 ? 7.805 8.867 -9.971 1.00 76.56 97 THR A O 1
ATOM 744 N N . ILE A 1 98 ? 7.804 11.021 -10.554 1.00 76.25 98 ILE A N 1
ATOM 745 C CA . ILE A 1 98 ? 7.751 10.735 -12.001 1.00 76.25 98 ILE A CA 1
ATOM 746 C C . ILE A 1 98 ? 8.920 9.835 -12.438 1.00 76.25 98 ILE A C 1
ATOM 748 O O . ILE A 1 98 ? 8.754 8.974 -13.294 1.00 76.25 98 ILE A O 1
ATOM 752 N N . LYS A 1 99 ? 10.104 10.015 -11.836 1.00 75.44 99 LYS A N 1
ATOM 753 C CA . LYS A 1 99 ? 11.299 9.217 -12.151 1.00 75.44 99 LYS A CA 1
ATOM 754 C C . LYS A 1 99 ? 11.251 7.810 -11.553 1.00 75.44 99 L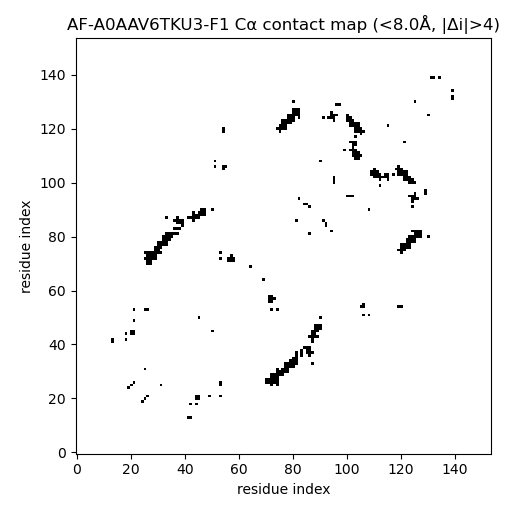YS A C 1
ATOM 756 O O . LYS A 1 99 ? 11.796 6.885 -12.142 1.00 75.44 99 LYS A O 1
ATOM 761 N N . PHE A 1 100 ? 10.604 7.667 -10.400 1.00 77.94 100 PHE A N 1
ATOM 762 C CA . PHE A 1 100 ? 10.469 6.412 -9.664 1.00 77.94 100 PHE A CA 1
ATOM 763 C C . PHE A 1 100 ? 8.998 6.236 -9.282 1.00 77.94 100 PHE A C 1
ATOM 765 O O . PHE A 1 100 ? 8.628 6.574 -8.155 1.00 77.94 100 PHE A O 1
ATOM 772 N N . PRO A 1 101 ? 8.149 5.809 -10.237 1.00 75.75 101 PRO A N 1
ATOM 773 C CA . PRO A 1 101 ? 6.695 5.815 -10.075 1.00 75.75 101 PRO A CA 1
ATOM 774 C C . PRO A 1 101 ? 6.177 4.657 -9.218 1.00 75.75 101 PRO A C 1
ATOM 776 O O . PRO A 1 101 ? 5.002 4.644 -8.867 1.00 75.75 101 PRO A O 1
ATOM 779 N N . LEU A 1 102 ? 7.029 3.674 -8.918 1.00 82.75 102 LEU A N 1
ATOM 780 C CA . LEU A 1 102 ? 6.672 2.451 -8.212 1.00 82.75 102 LEU A CA 1
ATOM 781 C C . LEU A 1 102 ? 7.822 2.008 -7.298 1.00 82.75 102 LEU A C 1
ATOM 783 O O . LEU A 1 102 ? 8.988 2.188 -7.647 1.00 82.75 102 LEU A O 1
ATOM 787 N N . PHE A 1 103 ? 7.489 1.375 -6.176 1.00 84.06 103 PHE A N 1
ATOM 788 C CA . PHE A 1 103 ? 8.426 0.635 -5.325 1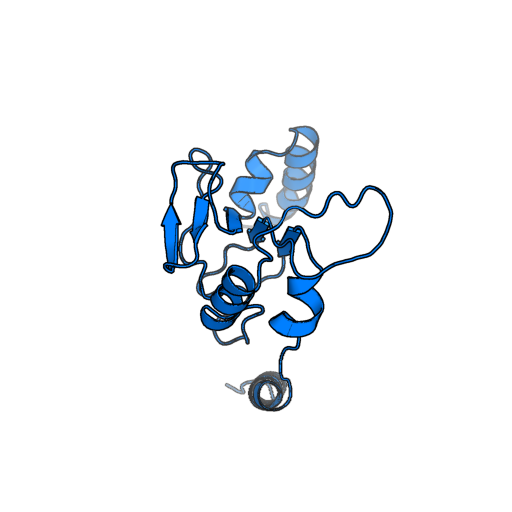.00 84.06 103 PHE A CA 1
ATOM 789 C C . PHE A 1 103 ? 7.789 -0.679 -4.858 1.00 84.06 103 PHE A C 1
ATOM 791 O O . PHE A 1 103 ? 6.576 -0.848 -4.939 1.00 84.06 103 PHE A O 1
ATOM 798 N N . ILE A 1 104 ? 8.591 -1.632 -4.389 1.00 83.62 104 ILE A N 1
ATOM 799 C CA . ILE A 1 104 ? 8.082 -2.879 -3.799 1.00 83.62 104 ILE A CA 1
ATOM 800 C C . ILE A 1 104 ? 8.080 -2.757 -2.281 1.00 83.62 104 ILE A C 1
ATOM 802 O O . ILE A 1 104 ? 9.103 -2.388 -1.713 1.00 83.62 104 ILE A O 1
ATOM 806 N N . TYR A 1 105 ? 6.965 -3.123 -1.651 1.00 86.06 105 TYR A N 1
ATOM 807 C CA . TYR A 1 105 ? 6.867 -3.386 -0.218 1.00 86.06 105 TYR A CA 1
ATOM 808 C C . TYR A 1 105 ? 6.916 -4.898 0.038 1.00 86.06 105 TYR A C 1
ATOM 810 O O . TYR A 1 105 ? 6.117 -5.644 -0.535 1.00 86.06 105 TYR A O 1
ATOM 818 N N . ASP A 1 106 ? 7.857 -5.363 0.860 1.00 81.88 106 ASP A N 1
ATOM 819 C CA . ASP A 1 106 ? 8.081 -6.793 1.105 1.00 81.88 106 ASP A CA 1
ATOM 820 C C . ASP A 1 106 ? 7.782 -7.261 2.541 1.00 81.88 106 ASP A C 1
ATOM 822 O O . ASP A 1 106 ? 7.427 -6.495 3.437 1.00 81.88 106 ASP A O 1
ATOM 826 N N . GLU A 1 107 ? 7.896 -8.575 2.750 1.00 79.94 107 GLU A N 1
ATOM 827 C CA . GLU A 1 107 ? 7.645 -9.252 4.033 1.00 79.94 107 GLU A CA 1
ATOM 828 C C . GLU A 1 107 ? 8.600 -8.816 5.155 1.00 79.94 107 GLU A C 1
ATOM 830 O O . GLU A 1 107 ? 8.294 -8.976 6.330 1.00 79.94 107 GLU A O 1
ATOM 835 N N . ASN A 1 108 ? 9.734 -8.199 4.818 1.00 80.88 108 ASN A N 1
ATOM 836 C CA . ASN A 1 108 ? 10.671 -7.654 5.798 1.00 80.88 108 ASN A CA 1
ATOM 837 C C . ASN A 1 108 ? 10.367 -6.184 6.121 1.00 80.88 108 ASN A C 1
ATOM 839 O O . ASN A 1 108 ? 11.190 -5.508 6.736 1.00 80.88 108 ASN A O 1
ATOM 843 N N . GLN A 1 109 ? 9.201 -5.687 5.689 1.00 80.12 109 GLN A N 1
ATOM 844 C CA . GLN A 1 109 ? 8.785 -4.288 5.787 1.00 80.12 109 GLN A CA 1
ATOM 845 C C . GLN A 1 109 ? 9.736 -3.332 5.055 1.00 80.12 109 GLN A C 1
ATOM 847 O O . GLN A 1 109 ? 9.816 -2.151 5.390 1.00 80.12 109 GLN A O 1
ATOM 852 N N . GLN A 1 110 ? 10.467 -3.824 4.051 1.00 78.69 110 GLN A N 1
ATOM 853 C CA . GLN A 1 110 ? 11.377 -2.995 3.277 1.00 78.69 110 GLN A CA 1
ATOM 854 C C . GLN A 1 110 ? 10.677 -2.432 2.046 1.00 78.69 110 GLN A C 1
ATOM 856 O O . GLN A 1 110 ? 9.957 -3.133 1.332 1.00 78.69 110 GLN A O 1
ATOM 861 N N . GLN A 1 111 ? 10.946 -1.156 1.774 1.00 80.44 111 GLN A N 1
ATOM 862 C CA . GLN A 1 111 ? 10.578 -0.499 0.528 1.00 80.44 111 GLN A CA 1
ATOM 863 C C . GLN A 1 111 ? 11.787 -0.458 -0.404 1.00 80.44 111 GLN A C 1
ATOM 865 O O . GLN A 1 111 ? 12.815 0.141 -0.080 1.00 80.44 111 GLN A O 1
ATOM 870 N N . ARG A 1 112 ? 11.686 -1.109 -1.565 1.00 73.19 112 ARG A N 1
ATOM 871 C CA . ARG A 1 112 ? 12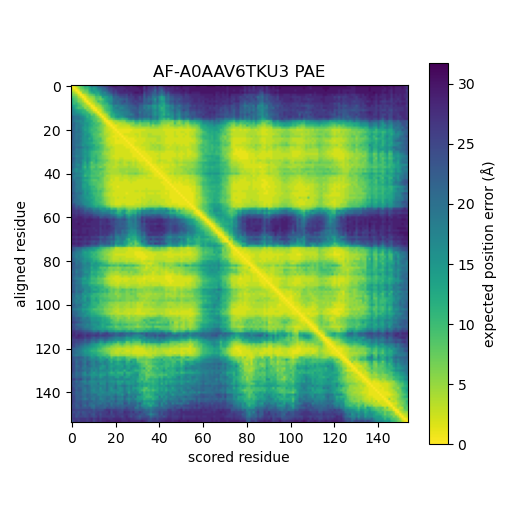.778 -1.198 -2.545 1.00 73.19 112 ARG A CA 1
ATOM 872 C C . ARG A 1 112 ? 12.396 -0.513 -3.853 1.00 73.19 112 ARG A C 1
ATOM 874 O O . ARG A 1 112 ? 11.441 -0.912 -4.513 1.00 73.19 112 ARG A O 1
ATOM 881 N N . ASP A 1 113 ? 13.200 0.473 -4.252 1.00 66.56 113 ASP A N 1
ATOM 882 C CA . ASP A 1 113 ? 12.960 1.317 -5.436 1.00 66.56 113 ASP A CA 1
ATOM 883 C C . ASP A 1 113 ? 13.322 0.639 -6.776 1.00 66.56 113 ASP A C 1
ATOM 885 O O . ASP A 1 113 ? 12.964 1.134 -7.841 1.00 66.56 113 ASP A O 1
ATOM 889 N N . VAL A 1 114 ? 14.089 -0.460 -6.759 1.00 54.59 114 VAL A N 1
ATOM 890 C CA . VAL A 1 114 ? 15.006 -0.758 -7.885 1.00 54.59 114 VAL A CA 1
ATOM 891 C C . VAL A 1 114 ? 14.603 -1.952 -8.750 1.00 54.59 114 VAL A C 1
ATOM 893 O O . VAL A 1 114 ? 15.173 -2.162 -9.817 1.00 54.59 114 VAL A O 1
ATOM 896 N N . ALA A 1 115 ? 13.600 -2.734 -8.370 1.00 52.53 115 ALA A N 1
ATOM 897 C CA . ALA A 1 115 ? 13.216 -3.872 -9.186 1.00 52.53 115 ALA A CA 1
ATOM 898 C C . ALA A 1 115 ? 11.704 -3.914 -9.344 1.00 52.53 115 ALA A C 1
ATOM 900 O O . ALA A 1 115 ? 11.005 -4.305 -8.424 1.00 52.53 115 ALA A O 1
ATOM 901 N N . TYR A 1 116 ? 11.192 -3.642 -10.548 1.00 57.53 116 TYR A N 1
ATOM 902 C CA . TYR A 1 116 ? 9.822 -3.993 -10.970 1.00 57.53 116 TYR A CA 1
ATOM 903 C C . TYR A 1 116 ? 9.547 -5.520 -10.927 1.00 57.53 116 TYR A C 1
ATOM 905 O O . TYR A 1 116 ? 8.601 -6.020 -11.532 1.00 57.53 116 TYR A O 1
ATOM 913 N N . ARG A 1 117 ? 10.432 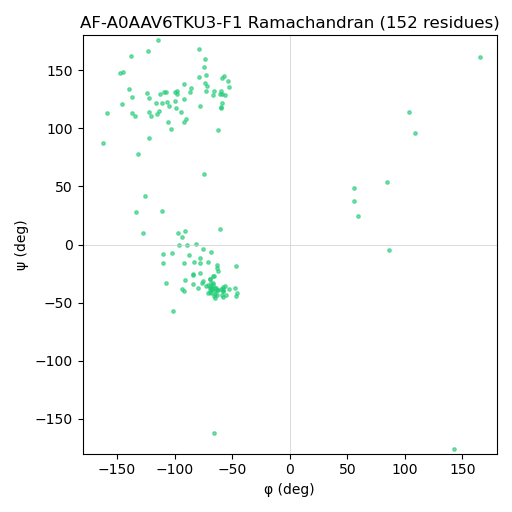-6.289 -10.283 1.00 54.50 117 ARG A N 1
ATOM 914 C CA . ARG A 1 117 ? 10.460 -7.740 -10.163 1.00 54.50 117 ARG A CA 1
ATOM 915 C C . ARG A 1 117 ? 11.007 -8.091 -8.782 1.00 54.50 117 ARG A C 1
ATOM 917 O O . ARG A 1 117 ? 12.137 -7.750 -8.454 1.00 54.50 117 ARG A O 1
ATOM 924 N N . GLY A 1 118 ? 10.223 -8.805 -7.990 1.00 60.69 118 GLY A N 1
ATOM 925 C CA . GLY A 1 118 ? 10.634 -9.266 -6.669 1.00 60.69 118 GLY A CA 1
ATOM 926 C C . GLY A 1 118 ? 9.435 -9.739 -5.853 1.00 60.69 118 GLY A C 1
ATOM 927 O O . GLY A 1 118 ? 8.299 -9.419 -6.208 1.00 60.69 118 GLY A O 1
ATOM 928 N N . PRO A 1 119 ? 9.660 -10.528 -4.792 1.00 67.94 119 PRO A N 1
ATOM 929 C CA . PRO A 1 119 ? 8.604 -10.863 -3.846 1.00 67.94 119 PRO A CA 1
ATOM 930 C C . PRO A 1 119 ? 8.157 -9.592 -3.111 1.00 67.94 119 PRO A C 1
ATOM 932 O O . PRO A 1 119 ? 9.001 -8.817 -2.661 1.00 67.94 119 PRO A O 1
ATOM 935 N N . GLY A 1 120 ? 6.843 -9.376 -3.031 1.00 77.94 120 GLY A N 1
ATOM 936 C CA . GLY A 1 120 ? 6.232 -8.215 -2.384 1.00 77.94 120 GLY A CA 1
ATOM 937 C C . GLY A 1 120 ? 4.986 -7.703 -3.113 1.00 77.94 120 GLY A C 1
ATOM 938 O O . GLY A 1 120 ? 4.550 -8.298 -4.104 1.00 77.94 120 GLY A O 1
ATOM 939 N N . ILE A 1 121 ? 4.437 -6.600 -2.605 1.00 82.62 121 ILE A N 1
ATOM 940 C CA . ILE A 1 121 ? 3.342 -5.827 -3.201 1.00 82.62 121 ILE A CA 1
ATOM 941 C C . ILE A 1 121 ? 3.953 -4.620 -3.916 1.00 82.62 121 ILE A C 1
ATOM 943 O O . ILE A 1 121 ? 4.774 -3.897 -3.351 1.00 82.62 121 ILE A O 1
ATOM 947 N N . LEU A 1 122 ? 3.553 -4.392 -5.163 1.00 84.69 122 LEU A N 1
ATOM 948 C CA . LEU A 1 122 ? 3.954 -3.226 -5.938 1.00 84.69 122 LEU A CA 1
ATOM 949 C C . LEU A 1 122 ? 3.146 -2.003 -5.492 1.00 84.69 122 LEU A C 1
ATOM 951 O O . LEU A 1 122 ? 1.926 -1.977 -5.616 1.00 84.69 122 LEU A O 1
ATOM 955 N N . ILE A 1 123 ? 3.814 -0.973 -5.000 1.00 85.06 123 ILE A N 1
ATOM 956 C CA . ILE A 1 123 ? 3.175 0.245 -4.521 1.00 85.06 123 ILE A CA 1
ATOM 957 C C . ILE A 1 123 ? 3.414 1.374 -5.513 1.00 85.06 123 ILE A C 1
ATOM 959 O O . ILE A 1 123 ? 4.554 1.734 -5.807 1.00 85.06 123 ILE A O 1
ATOM 963 N N . GLY A 1 124 ? 2.323 1.955 -6.001 1.00 84.31 124 GLY A N 1
ATOM 964 C CA . GLY A 1 124 ? 2.305 3.281 -6.600 1.00 84.31 124 GLY A CA 1
ATOM 965 C C . GLY A 1 124 ? 1.680 4.255 -5.616 1.00 84.31 124 GLY A C 1
ATOM 966 O O . GLY A 1 124 ? 0.524 4.098 -5.256 1.00 84.31 124 GLY A O 1
ATOM 967 N N . TYR A 1 125 ? 2.418 5.267 -5.184 1.00 80.06 125 TYR A N 1
ATOM 968 C CA . TYR A 1 125 ? 1.890 6.328 -4.325 1.00 80.06 125 TYR A CA 1
ATOM 969 C C . TYR A 1 125 ? 2.111 7.648 -5.035 1.00 80.06 125 TYR A C 1
ATOM 971 O O . TYR A 1 125 ? 3.199 8.225 -4.967 1.00 80.06 125 TYR A O 1
ATOM 979 N N . ALA A 1 126 ? 1.136 8.094 -5.809 1.00 72.69 126 ALA A N 1
ATOM 980 C CA . ALA A 1 126 ? 1.307 9.221 -6.710 1.00 72.69 126 ALA A CA 1
ATOM 981 C C . ALA A 1 126 ? 0.284 10.290 -6.371 1.00 72.69 126 ALA A C 1
ATOM 983 O O . ALA A 1 126 ? -0.906 10.023 -6.374 1.00 72.69 126 ALA A O 1
ATOM 984 N N . ARG A 1 127 ? 0.741 11.522 -6.126 1.00 71.38 127 ARG A N 1
ATOM 985 C CA . ARG A 1 127 ? -0.173 12.656 -5.954 1.00 71.38 127 ARG A CA 1
ATOM 986 C C . ARG A 1 127 ? -1.018 12.830 -7.207 1.00 71.38 127 ARG A C 1
ATOM 988 O O . ARG A 1 127 ? -0.488 12.746 -8.316 1.00 71.38 127 ARG A O 1
ATOM 995 N N . LEU A 1 128 ? -2.284 13.202 -7.024 1.00 67.00 128 LEU A N 1
ATOM 996 C CA . LEU A 1 128 ? -3.182 13.563 -8.121 1.00 67.00 128 LEU A CA 1
ATOM 997 C C . LEU A 1 128 ? -2.508 14.517 -9.121 1.00 67.00 128 LEU A C 1
ATOM 999 O O . LEU A 1 128 ? -2.596 14.300 -10.322 1.00 67.00 128 LEU A O 1
ATOM 1003 N N . THR A 1 129 ? -1.745 15.507 -8.649 1.00 62.91 129 THR A N 1
ATOM 1004 C CA . THR A 1 129 ? -0.990 16.432 -9.513 1.00 62.91 129 THR A CA 1
ATOM 1005 C C . THR A 1 12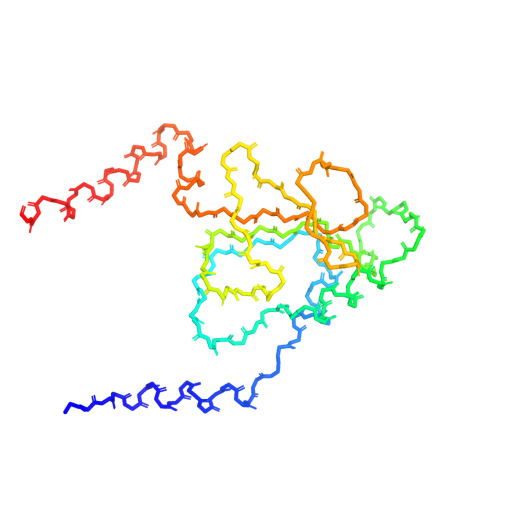9 ? -0.005 15.722 -10.450 1.00 62.91 129 THR A C 1
ATOM 1007 O O . THR A 1 129 ? 0.080 16.067 -11.626 1.00 62.91 129 THR A O 1
ATOM 1010 N N . THR A 1 130 ? 0.690 14.689 -9.974 1.00 63.84 130 THR A N 1
ATOM 1011 C CA . THR A 1 130 ? 1.591 13.852 -10.778 1.00 63.84 130 THR A CA 1
ATOM 1012 C C . THR A 1 130 ? 0.823 12.994 -11.785 1.00 63.84 130 THR A C 1
ATOM 1014 O O . THR A 1 130 ? 1.259 12.841 -12.927 1.00 63.84 130 THR A O 1
ATOM 1017 N N . CYS A 1 131 ? -0.338 12.463 -11.399 1.00 66.94 131 CYS A N 1
ATOM 1018 C CA . CYS A 1 131 ? -1.206 11.707 -12.304 1.00 66.94 131 CYS A CA 1
ATOM 1019 C C . CYS A 1 131 ? -1.758 12.601 -13.425 1.00 66.94 131 CYS A C 1
ATOM 1021 O O . CYS A 1 131 ? -1.735 12.212 -14.591 1.00 66.94 131 CYS A O 1
ATOM 1023 N N . LEU A 1 132 ? -2.177 13.828 -13.094 1.00 67.06 132 LEU A N 1
ATOM 1024 C CA . LEU A 1 132 ? -2.703 14.808 -14.047 1.00 67.06 132 LEU A CA 1
ATOM 1025 C C . LEU A 1 132 ? -1.663 15.219 -15.099 1.00 67.06 132 LEU A C 1
ATOM 1027 O O . LEU A 1 132 ? -1.997 15.332 -16.280 1.00 67.06 132 LEU A O 1
ATOM 1031 N N . LEU A 1 133 ? -0.396 15.374 -14.703 1.00 67.19 133 LEU A N 1
ATOM 1032 C CA . LEU A 1 133 ? 0.705 15.693 -15.621 1.00 67.19 133 LEU A CA 1
ATOM 1033 C C . LEU A 1 133 ? 0.967 14.600 -16.673 1.00 67.19 133 LEU A C 1
ATOM 1035 O O . LEU A 1 133 ? 1.527 14.904 -17.722 1.00 67.19 133 LEU A O 1
ATOM 1039 N N . ASN A 1 134 ? 0.524 13.363 -16.434 1.00 70.50 134 ASN A N 1
ATOM 1040 C CA . ASN A 1 134 ? 0.672 12.243 -17.369 1.00 70.50 134 ASN A CA 1
ATOM 1041 C C . ASN A 1 134 ? -0.571 11.998 -18.249 1.00 70.50 134 ASN A C 1
ATOM 1043 O O . ASN A 1 134 ? -0.565 11.093 -19.083 1.00 70.50 134 ASN A O 1
ATOM 1047 N N . LEU A 1 135 ? -1.644 12.782 -18.089 1.00 76.75 135 LEU A N 1
ATOM 1048 C CA . LEU A 1 135 ? -2.843 12.657 -18.923 1.00 76.75 135 LEU A CA 1
ATOM 1049 C C . LEU A 1 135 ? -2.627 13.233 -20.334 1.00 76.75 135 LEU A C 1
ATOM 1051 O O . LEU A 1 135 ? -1.869 14.188 -20.504 1.00 76.75 135 LEU A O 1
ATOM 1055 N N . PRO A 1 136 ? -3.348 12.734 -21.358 1.00 82.50 136 PRO A N 1
ATOM 1056 C CA . PRO A 1 136 ? -3.339 13.347 -22.680 1.00 82.50 136 PRO A CA 1
ATOM 1057 C C . PRO A 1 136 ? -3.692 14.837 -22.612 1.00 82.50 136 PRO A C 1
ATOM 1059 O O . PRO A 1 136 ? -4.623 15.228 -21.904 1.00 82.50 136 PRO A O 1
ATOM 1062 N N . TRP A 1 137 ? -3.018 15.659 -23.421 1.00 73.75 137 TRP A N 1
ATOM 1063 C CA . TRP A 1 137 ? -3.197 17.119 -23.458 1.00 73.75 137 TRP A CA 1
ATOM 1064 C C . TRP A 1 137 ? -4.667 17.570 -23.518 1.00 73.75 137 TRP A C 1
ATOM 1066 O O . TRP A 1 137 ? -5.048 18.544 -22.876 1.00 73.75 137 TRP A O 1
ATOM 1076 N N . LYS A 1 138 ? -5.529 16.846 -24.246 1.00 77.00 138 LYS A N 1
ATOM 1077 C CA . LYS A 1 138 ? -6.968 17.161 -24.335 1.00 77.00 138 LYS A CA 1
ATOM 1078 C C . LYS A 1 138 ? -7.667 17.126 -22.970 1.00 77.00 138 LYS A C 1
ATOM 1080 O O . LYS A 1 138 ? -8.520 17.967 -22.708 1.00 77.00 138 LYS A O 1
ATOM 1085 N N . LEU A 1 139 ? -7.291 16.182 -22.111 1.00 69.56 139 LEU A N 1
ATOM 1086 C CA . LEU A 1 139 ? -7.863 16.017 -20.778 1.00 69.56 139 LEU A CA 1
ATOM 1087 C C . LEU A 1 139 ? -7.260 17.020 -19.786 1.00 69.56 139 LEU A C 1
ATOM 1089 O O . LEU A 1 139 ? -7.993 17.611 -19.000 1.00 69.56 139 LEU A O 1
ATOM 1093 N N . GLN A 1 140 ? -5.959 17.305 -19.901 1.00 73.88 140 GLN A N 1
ATOM 1094 C CA . GLN A 1 140 ? -5.318 18.398 -19.158 1.00 73.88 140 GLN A CA 1
ATOM 1095 C C . GLN A 1 140 ? -5.961 19.752 -19.480 1.00 73.88 140 GLN A C 1
ATOM 1097 O O . GLN A 1 140 ? -6.266 20.522 -18.574 1.00 73.88 140 GLN A O 1
ATOM 1102 N N . LYS A 1 141 ? -6.240 20.021 -20.763 1.00 71.75 141 LYS A N 1
ATOM 1103 C CA . LYS A 1 141 ? -6.924 21.237 -21.218 1.00 71.75 141 LYS A CA 1
ATOM 1104 C C . LYS A 1 141 ? -8.367 21.312 -20.716 1.00 71.75 141 LYS A C 1
ATOM 1106 O O . LYS A 1 141 ? -8.804 22.384 -20.316 1.00 71.75 141 LYS A O 1
ATOM 1111 N N . ALA A 1 142 ? -9.100 20.198 -20.707 1.00 70.69 142 ALA A N 1
ATOM 1112 C CA . ALA A 1 142 ? -10.462 20.150 -20.172 1.00 70.69 142 ALA A CA 1
ATOM 1113 C C . ALA A 1 142 ? -10.501 20.467 -18.667 1.00 70.69 142 ALA A C 1
ATOM 1115 O O . ALA A 1 142 ? -11.320 21.273 -18.234 1.00 70.69 142 ALA A O 1
ATOM 1116 N N . LEU A 1 143 ? -9.573 19.901 -17.890 1.00 66.00 143 LEU A N 1
ATOM 1117 C CA . LEU A 1 143 ? -9.422 20.219 -16.469 1.00 66.00 143 LEU A CA 1
ATOM 1118 C C . LEU A 1 143 ? -8.989 21.674 -16.265 1.00 66.00 143 LEU A C 1
ATOM 1120 O O . LEU A 1 143 ? -9.598 22.386 -15.476 1.00 66.00 143 LEU A O 1
ATOM 1124 N N . GLY A 1 144 ? -7.999 22.151 -17.024 1.00 67.12 144 GLY A N 1
ATOM 1125 C CA . GLY A 1 144 ? -7.566 23.549 -16.991 1.00 67.12 144 GLY A CA 1
ATOM 1126 C C . GLY A 1 144 ? -8.715 24.523 -17.257 1.00 67.12 144 GLY A C 1
ATOM 1127 O O . GLY A 1 144 ? -8.880 25.479 -16.509 1.00 67.12 144 GLY A O 1
ATOM 1128 N N . ASN A 1 145 ? -9.563 24.237 -18.248 1.00 69.81 145 ASN A N 1
ATOM 1129 C CA . ASN A 1 145 ? -10.752 25.031 -18.563 1.00 69.81 145 ASN A CA 1
ATOM 1130 C C . ASN A 1 145 ? -11.825 24.982 -17.463 1.00 69.81 145 ASN A C 1
ATOM 1132 O O . ASN A 1 145 ? -12.528 25.969 -17.269 1.00 69.81 145 ASN A O 1
ATOM 1136 N N . PHE A 1 146 ? -11.957 23.860 -16.750 1.00 66.94 146 PHE A N 1
ATOM 1137 C CA . PHE A 1 146 ? -12.867 23.733 -15.609 1.00 66.94 146 PHE A CA 1
ATOM 1138 C C . PHE A 1 146 ? -12.419 24.592 -14.417 1.00 66.94 146 PHE A C 1
ATOM 1140 O O . PHE A 1 146 ? -13.250 25.212 -13.759 1.00 66.94 146 PHE A O 1
ATOM 1147 N N . TYR A 1 147 ? -11.108 24.678 -14.165 1.00 58.66 147 TYR A N 1
ATOM 1148 C CA . TYR A 1 147 ? -10.559 25.494 -13.077 1.00 58.66 147 TYR A CA 1
ATOM 1149 C C . TYR A 1 147 ? -10.375 26.973 -13.452 1.00 58.66 147 TYR A C 1
ATOM 1151 O O . TYR A 1 147 ? -10.453 27.823 -12.571 1.00 58.66 147 TYR A O 1
ATOM 1159 N N . TYR A 1 148 ? -10.188 27.309 -14.732 1.00 54.09 148 TYR A N 1
ATOM 1160 C CA . TYR A 1 148 ? -9.981 28.681 -15.225 1.00 54.09 148 TYR A CA 1
ATOM 1161 C C . TYR A 1 148 ? -10.956 29.748 -14.670 1.00 54.09 148 TYR A C 1
ATOM 1163 O O . TYR A 1 148 ? -10.479 30.805 -14.258 1.00 54.09 148 TYR A O 1
ATOM 1171 N N . PRO A 1 149 ? -12.285 29.517 -14.579 1.00 56.16 149 PRO A N 1
ATOM 1172 C CA . PRO A 1 149 ? -13.215 30.516 -14.039 1.00 56.16 149 PRO A CA 1
ATOM 1173 C C . PRO A 1 149 ? -13.100 30.742 -12.521 1.00 56.16 149 PRO A C 1
ATOM 1175 O O . PRO A 1 149 ? -13.601 31.746 -12.026 1.00 56.16 149 PRO A O 1
ATOM 1178 N N . ILE A 1 150 ? -12.438 29.849 -11.778 1.00 53.59 150 ILE A N 1
ATOM 1179 C CA . ILE A 1 150 ? -12.247 29.967 -10.321 1.00 53.59 150 ILE A CA 1
ATOM 1180 C C . ILE A 1 150 ? -11.037 30.866 -9.994 1.00 53.59 150 ILE A C 1
ATOM 1182 O O . ILE A 1 150 ? -11.006 31.500 -8.945 1.00 53.59 150 ILE A O 1
ATOM 1186 N N . TRP A 1 151 ? -10.062 30.977 -10.904 1.00 40.56 151 TRP A N 1
ATOM 1187 C CA . TRP A 1 151 ? -8.825 31.748 -10.700 1.00 40.56 151 TRP A CA 1
ATOM 1188 C C . TRP A 1 151 ? -8.920 33.235 -11.090 1.00 40.56 151 TRP A C 1
ATOM 1190 O O . TRP A 1 151 ? -7.999 33.985 -10.794 1.00 40.56 151 TRP A O 1
ATOM 1200 N N . ILE A 1 152 ? -10.010 33.678 -11.731 1.00 45.91 152 ILE A N 1
ATOM 1201 C CA . ILE A 1 152 ? -10.187 35.070 -12.210 1.00 45.91 152 ILE A CA 1
ATOM 1202 C C . ILE A 1 152 ? -10.925 35.959 -11.173 1.00 45.91 152 ILE A C 1
ATOM 1204 O O . ILE A 1 152 ? -11.238 37.112 -11.445 1.00 45.91 152 ILE A O 1
ATOM 1208 N N . ILE A 1 153 ? -11.195 35.457 -9.960 1.00 43.88 153 ILE A N 1
ATOM 1209 C CA . ILE A 1 153 ? -11.953 36.183 -8.913 1.00 43.88 153 ILE A CA 1
ATOM 1210 C C . ILE A 1 153 ? -11.061 36.580 -7.710 1.00 43.88 153 ILE A C 1
ATOM 1212 O O . ILE A 1 153 ? -11.545 36.722 -6.593 1.00 43.88 153 ILE A O 1
ATOM 1216 N N . PHE A 1 154 ? -9.760 36.800 -7.919 1.00 37.78 154 PHE A N 1
ATOM 1217 C CA . PHE A 1 154 ? -8.882 37.460 -6.939 1.00 37.78 154 PHE A CA 1
ATOM 1218 C C . PHE A 1 154 ? -8.003 38.515 -7.605 1.00 37.78 154 PHE A C 1
ATOM 1220 O O . PHE A 1 154 ? -7.515 38.244 -8.725 1.00 37.78 154 PHE A O 1
#

pLDDT: mean 71.39, std 15.38, range [37.78, 91.38]

Sequence (154 aa):
MAETSTEKNFANIQVAYVSVFAEEVAPCASVIVNGLYWKPGYPKLLTTSDAQKLLQARPKTKSDSHSGFDLPHRLLAICEISADPCGAFEFIDKCTTIKFPLFIYDENQQQRDVAYRGPGILIGYARLTTCLLNLPWKLQKALGNFYYPIWIIF

Mean predicted aligned error: 12.38 Å

Foldseek 3Di:
DDDDPVVVVVVVVQVVDDACLLPPPQQVDLEAEDPDDFDPPDAASEEPVSQLVLLVQDPPDDDPDPDDDDTRHNNAEYEAAQLDCCGNYNLDHDAADPVQQKWFQHNVSDTGRPDPDDRGHIYGRYYNVRVLVPDPPVVVVVVCVVCVVVVVPD